Protein AF-L1QEK5-F1 (afdb_monomer_lite)

Secondary structure (DSSP, 8-state):
-B-SSTT-B--SGGG-S---HHHHHHHHHHHHHHHHHHHHHHHHHHHH--

Structure (mmCIF, N/CA/C/O backbone):
data_AF-L1QEK5-F1
#
_entry.id   AF-L1QEK5-F1
#
loop_
_atom_site.group_PDB
_atom_site.id
_atom_site.type_symbol
_atom_site.label_atom_id
_atom_site.label_alt_id
_atom_site.label_comp_id
_atom_site.label_asym_id
_atom_site.label_entity_id
_atom_site.label_seq_id
_atom_site.pdbx_PDB_ins_code
_atom_site.Cartn_x
_atom_site.Cartn_y
_atom_site.Cartn_z
_atom_site.occupancy
_atom_site.B_iso_or_equiv
_atom_site.auth_seq_id
_atom_site.auth_comp_id
_atom_site.auth_asym_id
_atom_site.auth_atom_id
_atom_site.pdbx_PDB_model_num
ATOM 1 N N . MET A 1 1 ? -1.983 6.704 -3.266 1.00 81.25 1 MET A N 1
ATOM 2 C CA . MET A 1 1 ? -2.474 6.024 -4.480 1.00 81.25 1 MET A CA 1
ATOM 3 C C . MET A 1 1 ? -3.649 5.135 -4.119 1.00 81.25 1 MET A C 1
ATOM 5 O O . MET A 1 1 ? -3.412 4.075 -3.555 1.00 81.25 1 MET A O 1
ATOM 9 N N . ARG A 1 2 ? -4.894 5.570 -4.362 1.00 91.38 2 ARG A N 1
ATOM 10 C CA . ARG A 1 2 ? -6.087 4.747 -4.076 1.00 91.38 2 ARG A CA 1
ATOM 11 C C . ARG A 1 2 ? -6.470 3.921 -5.296 1.00 91.38 2 ARG A C 1
ATOM 13 O O . ARG A 1 2 ? -6.325 4.400 -6.418 1.00 91.38 2 ARG A O 1
ATOM 20 N N . THR A 1 3 ? -7.000 2.733 -5.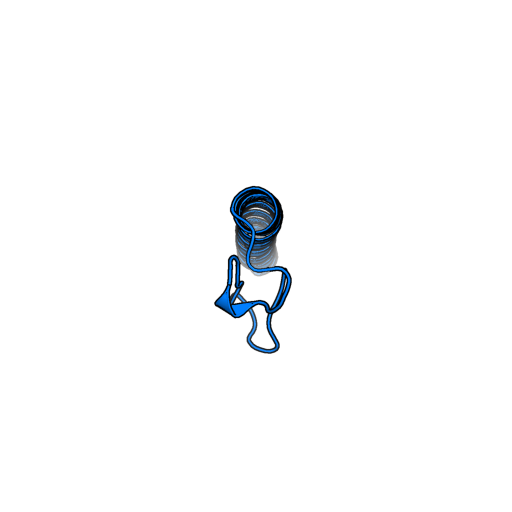060 1.00 94.62 3 THR A N 1
ATOM 21 C CA . THR A 1 3 ? -7.699 1.965 -6.092 1.00 94.62 3 THR A CA 1
ATOM 22 C C . THR A 1 3 ? -9.188 2.340 -6.113 1.00 94.62 3 THR A C 1
ATOM 24 O O . THR A 1 3 ? -9.641 3.225 -5.374 1.00 94.62 3 THR A O 1
ATOM 27 N N . ASN A 1 4 ? -9.957 1.671 -6.971 1.00 95.31 4 ASN A N 1
ATOM 28 C CA . ASN A 1 4 ? -11.417 1.740 -6.963 1.00 95.31 4 ASN A CA 1
ATOM 29 C C . ASN A 1 4 ? -12.044 1.035 -5.746 1.00 95.31 4 ASN A C 1
ATOM 31 O O . ASN A 1 4 ? -13.207 1.284 -5.447 1.00 95.31 4 ASN A O 1
ATOM 35 N N . ILE A 1 5 ? -11.290 0.188 -5.042 1.00 95.94 5 ILE A N 1
ATOM 36 C CA . ILE A 1 5 ? -11.728 -0.479 -3.817 1.00 95.94 5 ILE A CA 1
ATOM 37 C C . ILE A 1 5 ? -11.330 0.393 -2.623 1.00 95.94 5 ILE A C 1
ATOM 39 O O . ILE A 1 5 ? -10.168 0.780 -2.464 1.00 95.94 5 ILE A O 1
ATOM 43 N N . GLU A 1 6 ? -12.297 0.723 -1.770 1.00 94.12 6 GLU A N 1
ATOM 44 C CA . GLU A 1 6 ? -12.031 1.523 -0.575 1.00 94.12 6 GLU A CA 1
ATOM 45 C C . GLU A 1 6 ? -11.094 0.798 0.394 1.00 94.12 6 GLU A C 1
ATOM 47 O O . GLU A 1 6 ? -11.173 -0.412 0.581 1.00 94.12 6 GLU A O 1
ATOM 52 N N . GLY A 1 7 ? -10.154 1.544 0.976 1.00 94.06 7 GLY A N 1
ATOM 53 C CA . GLY A 1 7 ? -9.119 0.980 1.843 1.00 94.06 7 GLY A CA 1
ATOM 54 C C . GLY A 1 7 ? -8.034 0.168 1.123 1.00 94.06 7 GLY A C 1
ATOM 55 O O . GLY A 1 7 ? -7.069 -0.231 1.770 1.00 94.06 7 GLY A O 1
ATOM 56 N N . CYS A 1 8 ? -8.130 -0.037 -0.196 1.00 96.19 8 CYS A N 1
ATOM 57 C CA . CYS A 1 8 ? -7.111 -0.727 -0.981 1.00 96.19 8 CYS A CA 1
ATOM 58 C C . CYS A 1 8 ? -6.212 0.272 -1.731 1.00 96.19 8 CYS A C 1
ATOM 60 O O . CYS A 1 8 ? -6.678 1.111 -2.515 1.00 96.19 8 CYS A O 1
ATOM 62 N N . PHE A 1 9 ? -4.904 0.157 -1.502 1.00 96.88 9 PHE A N 1
ATOM 63 C CA . PHE A 1 9 ? -3.859 1.008 -2.071 1.00 96.88 9 PHE A CA 1
ATOM 64 C C . PHE A 1 9 ? -2.823 0.131 -2.781 1.00 96.88 9 PHE A C 1
ATOM 66 O O . PHE A 1 9 ? -2.525 -0.970 -2.323 1.00 96.88 9 PHE A O 1
ATOM 73 N N . ALA A 1 10 ? -2.272 0.624 -3.889 1.00 96.62 10 ALA A N 1
ATOM 74 C CA . ALA A 1 10 ? -1.295 -0.091 -4.708 1.00 96.62 10 ALA A CA 1
ATOM 75 C C . ALA A 1 10 ? -0.034 0.763 -4.919 1.00 96.62 10 ALA A C 1
ATOM 77 O O . ALA A 1 10 ? -0.116 1.994 -4.928 1.00 96.62 10 ALA A O 1
ATOM 78 N N . ALA A 1 11 ? 1.116 0.105 -5.075 1.00 96.81 11 ALA A N 1
ATOM 79 C CA . ALA A 1 11 ? 2.421 0.715 -5.327 1.00 96.81 11 ALA A CA 1
ATOM 80 C C . ALA A 1 11 ? 3.325 -0.251 -6.112 1.00 96.81 11 ALA A C 1
ATOM 82 O O . ALA A 1 11 ? 3.125 -1.465 -6.051 1.00 96.81 11 ALA A O 1
ATOM 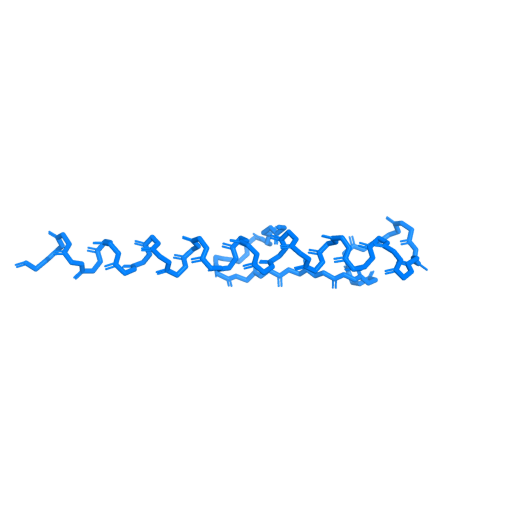83 N N . GLY A 1 12 ? 4.333 0.280 -6.809 1.00 95.62 12 GLY A N 1
ATOM 84 C CA . GLY A 1 12 ? 5.301 -0.517 -7.565 1.00 95.62 12 GLY A CA 1
ATOM 85 C C . GLY A 1 12 ? 4.840 -0.830 -8.985 1.00 95.62 12 GLY A C 1
ATOM 86 O O . GLY A 1 12 ? 3.966 -0.160 -9.528 1.00 95.62 12 GLY A O 1
ATOM 87 N N . ASP A 1 13 ? 5.412 -1.862 -9.603 1.00 95.88 13 ASP A N 1
ATOM 88 C CA . ASP A 1 13 ? 5.198 -2.138 -11.033 1.00 95.88 13 ASP A CA 1
ATOM 89 C C . ASP A 1 13 ? 3.735 -2.437 -11.392 1.00 95.88 13 ASP A C 1
ATOM 91 O O . ASP A 1 13 ? 3.292 -2.130 -12.499 1.00 95.88 13 ASP A O 1
ATOM 95 N N . ILE A 1 14 ? 2.953 -2.952 -10.435 1.00 94.50 14 ILE A N 1
ATOM 96 C CA . ILE A 1 14 ? 1.512 -3.208 -10.593 1.00 94.50 14 ILE A CA 1
ATOM 97 C C . ILE A 1 14 ? 0.705 -1.929 -10.871 1.00 94.50 14 ILE A C 1
ATOM 99 O O . ILE A 1 14 ? -0.398 -1.993 -11.406 1.00 94.50 14 ILE A O 1
ATOM 103 N N . VAL A 1 15 ? 1.251 -0.759 -10.527 1.00 93.62 15 VAL A N 1
ATOM 104 C CA . VAL A 1 15 ? 0.638 0.550 -10.789 1.00 93.62 15 VAL A CA 1
ATOM 105 C C . VAL A 1 15 ? 0.830 0.998 -12.243 1.00 93.62 15 VAL A C 1
ATOM 107 O O . VAL A 1 15 ? 0.122 1.883 -12.721 1.00 93.62 15 VAL A O 1
ATOM 110 N N . GLY A 1 16 ? 1.758 0.376 -12.967 1.00 92.12 16 GLY A N 1
ATOM 111 C CA . GLY A 1 16 ? 2.067 0.689 -14.356 1.00 92.12 16 GLY A CA 1
ATOM 112 C C . GLY A 1 16 ? 3.441 1.327 -14.535 1.00 92.12 16 GLY A C 1
ATOM 113 O O . GLY A 1 16 ? 4.217 1.495 -13.594 1.00 92.12 16 GLY A O 1
ATOM 114 N N . ALA A 1 17 ? 3.750 1.663 -15.783 1.00 91.62 17 ALA A N 1
ATOM 115 C CA . ALA A 1 17 ? 5.039 2.220 -16.175 1.00 91.62 17 ALA A CA 1
ATOM 116 C C . ALA A 1 17 ? 5.311 3.606 -15.540 1.00 91.62 17 ALA A C 1
ATOM 118 O O . ALA A 1 17 ? 4.366 4.334 -15.223 1.00 91.62 17 ALA A O 1
ATOM 119 N N . PRO A 1 18 ? 6.587 4.018 -15.400 1.00 92.00 18 PRO A N 1
ATOM 120 C CA . PRO A 1 18 ? 7.810 3.261 -15.712 1.00 92.00 18 PRO A CA 1
ATOM 121 C C . PRO A 1 18 ? 8.225 2.264 -14.610 1.00 92.00 18 PRO A C 1
ATOM 123 O O . PRO A 1 18 ? 8.061 2.537 -13.429 1.00 92.00 18 PRO A O 1
ATOM 126 N N . TYR A 1 19 ? 8.818 1.124 -14.977 1.00 93.31 19 TYR A N 1
ATOM 127 C CA . TYR A 1 19 ? 9.221 0.057 -14.037 1.00 93.31 19 TYR A CA 1
ATOM 128 C C . TYR A 1 19 ? 10.564 0.357 -13.358 1.00 93.31 19 TYR A C 1
ATOM 130 O O . TYR A 1 19 ? 11.579 -0.301 -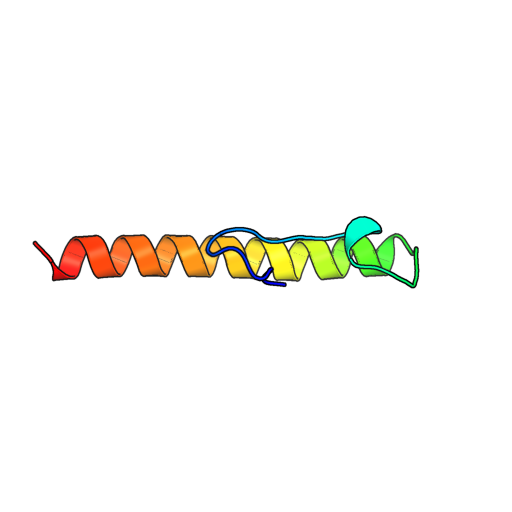13.583 1.00 93.31 19 TYR A O 1
ATOM 138 N N . GLN A 1 20 ? 10.598 1.450 -12.597 1.00 96.38 20 GLN A N 1
ATOM 139 C CA . GLN A 1 20 ? 11.803 1.960 -11.950 1.00 96.38 20 GLN A CA 1
ATOM 140 C C . GLN A 1 20 ? 11.699 1.848 -10.432 1.00 96.38 20 GLN A C 1
ATOM 142 O O . GLN A 1 20 ? 10.699 2.244 -9.833 1.00 96.38 20 GLN A O 1
ATOM 147 N N . TYR A 1 21 ? 12.791 1.418 -9.795 1.00 95.50 21 TYR A N 1
ATOM 148 C CA . TYR A 1 21 ? 12.851 1.252 -8.340 1.00 95.50 21 TYR A CA 1
ATOM 149 C C . TYR A 1 21 ? 12.548 2.553 -7.575 1.00 95.50 21 TYR A C 1
ATOM 151 O O . TYR A 1 21 ? 11.854 2.525 -6.561 1.00 95.50 21 TYR A O 1
ATOM 159 N N . ILE A 1 22 ? 13.004 3.710 -8.078 1.00 96.50 22 ILE A N 1
ATOM 160 C CA . ILE A 1 22 ? 12.743 5.016 -7.445 1.00 96.50 22 ILE A CA 1
ATOM 161 C C . ILE A 1 22 ? 11.258 5.374 -7.515 1.00 96.50 22 ILE A C 1
ATOM 163 O O . ILE A 1 22 ? 10.693 5.838 -6.524 1.00 96.50 22 ILE A O 1
ATOM 167 N N . LYS A 1 23 ? 10.608 5.132 -8.661 1.00 94.25 23 LYS A N 1
ATOM 168 C CA . LYS A 1 23 ? 9.163 5.341 -8.806 1.00 94.25 23 LYS A CA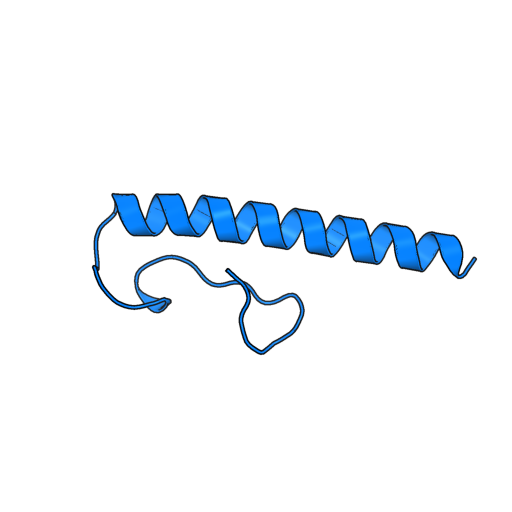 1
ATOM 169 C C . LYS A 1 23 ? 8.408 4.449 -7.825 1.00 94.25 23 LYS A C 1
ATOM 171 O O . LYS A 1 23 ? 7.597 4.964 -7.064 1.00 94.25 23 LYS A O 1
ATOM 176 N N . ALA A 1 24 ? 8.725 3.153 -7.792 1.00 95.62 24 ALA A N 1
ATOM 177 C CA . ALA A 1 24 ? 8.097 2.201 -6.880 1.00 95.62 24 ALA A CA 1
ATOM 178 C C . ALA A 1 24 ? 8.223 2.639 -5.409 1.00 95.62 24 ALA A C 1
ATOM 180 O O . ALA A 1 24 ? 7.244 2.594 -4.665 1.00 95.62 24 ALA A O 1
ATOM 181 N N . ALA A 1 25 ? 9.398 3.136 -5.002 1.00 96.44 25 ALA A N 1
ATOM 182 C CA . ALA A 1 25 ? 9.616 3.681 -3.663 1.00 96.44 25 ALA A CA 1
ATOM 183 C C . ALA A 1 25 ? 8.765 4.938 -3.389 1.00 96.44 25 ALA A C 1
ATOM 185 O O . ALA A 1 25 ? 8.133 5.045 -2.337 1.00 96.44 25 ALA A O 1
ATOM 186 N N . GLY A 1 26 ? 8.698 5.871 -4.345 1.00 95.88 26 GLY A N 1
ATOM 187 C CA . GLY A 1 26 ? 7.850 7.062 -4.245 1.00 95.88 26 GLY A CA 1
ATOM 188 C C . GLY A 1 26 ? 6.363 6.718 -4.135 1.00 95.88 26 GLY A C 1
ATOM 189 O O . GLY A 1 26 ? 5.658 7.241 -3.273 1.00 95.88 26 GLY A O 1
ATOM 190 N N . GLU A 1 27 ? 5.888 5.781 -4.950 1.00 97.12 27 GLU A N 1
ATOM 191 C CA . GLU A 1 27 ? 4.514 5.280 -4.896 1.00 97.12 27 GLU A CA 1
ATOM 192 C C . GLU A 1 27 ? 4.214 4.575 -3.575 1.00 97.12 27 GLU A C 1
ATOM 194 O O . GLU A 1 27 ? 3.136 4.780 -3.016 1.00 97.12 27 GLU A O 1
ATOM 199 N N . GLY A 1 28 ? 5.178 3.822 -3.037 1.00 97.19 28 GLY A N 1
ATOM 200 C CA . GLY A 1 28 ? 5.098 3.208 -1.713 1.00 97.19 28 GLY A CA 1
ATOM 201 C C . GLY A 1 28 ? 4.850 4.239 -0.614 1.00 97.19 28 GLY A C 1
ATOM 202 O O . GLY A 1 28 ? 3.924 4.073 0.181 1.00 97.19 28 GLY A O 1
ATOM 203 N N . ASN A 1 29 ? 5.588 5.355 -0.625 1.00 97.44 29 ASN A N 1
ATOM 204 C CA . ASN A 1 29 ? 5.374 6.452 0.323 1.00 97.44 29 ASN A CA 1
ATOM 205 C C . ASN A 1 29 ? 3.957 7.029 0.217 1.00 97.44 29 ASN A C 1
ATOM 207 O O . ASN A 1 29 ? 3.274 7.209 1.227 1.00 97.44 29 ASN A O 1
ATOM 211 N N . ILE A 1 30 ? 3.483 7.287 -1.005 1.00 96.50 30 ILE A N 1
ATOM 212 C CA . ILE A 1 30 ? 2.142 7.840 -1.224 1.00 96.50 30 ILE A CA 1
ATOM 213 C C . ILE A 1 30 ? 1.071 6.831 -0.783 1.00 96.50 30 ILE A C 1
ATOM 215 O O . ILE A 1 30 ? 0.083 7.223 -0.160 1.00 96.50 30 ILE A O 1
ATOM 219 N N . ALA A 1 31 ? 1.220 5.545 -1.107 1.00 97.38 31 ALA A N 1
ATOM 220 C CA . ALA A 1 31 ? 0.290 4.489 -0.712 1.00 97.38 31 ALA A CA 1
ATOM 221 C C . ALA A 1 31 ? 0.218 4.341 0.816 1.00 97.38 31 ALA A C 1
ATOM 223 O O . ALA A 1 31 ? -0.883 4.365 1.366 1.00 97.38 31 ALA A O 1
ATOM 224 N N . ALA A 1 32 ? 1.364 4.300 1.500 1.00 97.56 32 ALA A N 1
ATOM 225 C CA . ALA A 1 32 ? 1.436 4.199 2.956 1.00 97.56 32 ALA A CA 1
ATOM 226 C C . ALA A 1 32 ? 0.784 5.402 3.655 1.00 97.56 32 ALA A C 1
ATOM 228 O O . ALA A 1 32 ? -0.081 5.223 4.513 1.00 97.56 32 ALA A O 1
ATOM 229 N N . LEU A 1 33 ? 1.117 6.631 3.243 1.00 97.56 33 LEU A N 1
ATOM 230 C CA . LEU A 1 33 ? 0.494 7.848 3.783 1.00 97.56 33 LEU A CA 1
ATOM 231 C C . LEU A 1 33 ? -1.019 7.874 3.540 1.00 97.56 33 LEU A C 1
ATOM 233 O O . LEU A 1 33 ? -1.787 8.274 4.418 1.00 97.56 33 LEU A O 1
ATOM 237 N N . SER A 1 34 ? -1.463 7.409 2.368 1.00 96.81 34 SER A N 1
ATOM 238 C CA . SER A 1 34 ? -2.891 7.314 2.048 1.00 96.81 34 SER A CA 1
ATOM 239 C C . SER A 1 34 ? -3.604 6.309 2.962 1.00 96.81 34 SER A C 1
ATOM 241 O O . SER A 1 34 ? -4.687 6.609 3.464 1.00 96.81 34 SER A O 1
ATOM 243 N N . ALA A 1 35 ? -2.985 5.152 3.220 1.00 96.62 35 ALA A N 1
ATOM 244 C CA . ALA A 1 35 ? -3.527 4.110 4.087 1.00 96.62 35 ALA A CA 1
ATOM 245 C C . ALA A 1 35 ? -3.627 4.568 5.547 1.00 96.62 35 ALA A C 1
ATOM 247 O O . ALA A 1 35 ? -4.679 4.426 6.166 1.00 96.62 35 ALA A O 1
ATOM 248 N N . VAL A 1 36 ? -2.575 5.197 6.080 1.00 97.06 36 VAL A N 1
ATOM 249 C CA . VAL A 1 36 ? -2.590 5.766 7.438 1.00 97.06 36 VAL A CA 1
ATOM 250 C C . VAL A 1 36 ? -3.680 6.828 7.571 1.00 97.06 36 VAL A C 1
ATOM 252 O O . VAL A 1 36 ? -4.457 6.800 8.522 1.00 97.06 36 VAL A O 1
ATOM 255 N N . THR A 1 37 ? -3.796 7.725 6.589 1.00 96.19 37 THR A N 1
ATOM 256 C CA . THR A 1 37 ? -4.848 8.754 6.573 1.00 96.19 37 THR A CA 1
ATOM 257 C C . THR A 1 37 ? -6.250 8.138 6.544 1.00 96.19 37 THR A C 1
ATOM 259 O O . THR A 1 37 ? -7.165 8.644 7.191 1.00 96.19 37 THR A O 1
ATOM 262 N N . TYR A 1 38 ? -6.441 7.048 5.800 1.00 96.12 38 TYR A N 1
ATOM 263 C CA . TYR A 1 38 ? -7.713 6.330 5.745 1.00 96.12 38 TYR A CA 1
ATOM 264 C C . TYR A 1 38 ? -8.068 5.685 7.091 1.00 96.12 38 TYR A C 1
ATOM 266 O O . TYR A 1 38 ? -9.185 5.854 7.575 1.00 96.12 38 TYR A O 1
ATOM 274 N N . LEU A 1 39 ? -7.103 5.027 7.738 1.00 96.06 39 LEU A N 1
ATOM 275 C CA . LEU A 1 39 ? -7.284 4.443 9.069 1.00 96.06 39 LEU A CA 1
ATOM 276 C C . LEU A 1 39 ? -7.612 5.503 10.129 1.00 96.06 39 LEU A C 1
ATOM 278 O O . LEU A 1 39 ? -8.490 5.286 10.963 1.00 96.06 39 LEU A O 1
ATOM 282 N N . ASP A 1 40 ? -6.946 6.660 10.084 1.00 96.62 40 ASP A N 1
ATOM 283 C CA . ASP A 1 40 ? -7.232 7.774 10.994 1.00 96.62 40 ASP A CA 1
ATOM 284 C C . ASP A 1 40 ? -8.659 8.314 10.805 1.00 96.62 40 ASP A C 1
ATOM 286 O O . ASP A 1 40 ? -9.369 8.552 11.782 1.00 96.62 40 ASP A O 1
ATOM 290 N N . LYS A 1 41 ? -9.124 8.428 9.553 1.00 95.12 41 LYS A N 1
ATOM 291 C CA . LYS A 1 41 ? -10.512 8.807 9.244 1.00 95.12 41 LYS A CA 1
ATOM 292 C C . LYS A 1 41 ? -11.523 7.800 9.786 1.00 95.12 41 LYS A C 1
ATOM 294 O O . LYS A 1 41 ? -12.468 8.212 10.447 1.00 95.12 41 LYS A O 1
ATOM 299 N N . ILE A 1 42 ? -11.305 6.497 9.581 1.00 95.38 42 ILE A N 1
ATOM 300 C CA . ILE A 1 42 ? -12.182 5.457 10.147 1.00 95.38 42 ILE A CA 1
ATOM 301 C C . ILE A 1 42 ? -12.251 5.594 11.669 1.00 95.38 42 ILE A C 1
ATOM 303 O O . ILE A 1 42 ? -13.334 5.598 12.247 1.00 95.38 42 ILE A O 1
ATOM 307 N N . LYS A 1 43 ? -11.098 5.761 12.325 1.00 94.81 43 LYS A N 1
ATOM 308 C CA . LYS A 1 43 ? -11.021 5.887 13.784 1.00 94.81 43 LYS A CA 1
ATOM 309 C C . LYS A 1 43 ? -11.764 7.117 14.316 1.00 94.81 43 LYS A C 1
ATOM 311 O O . LYS A 1 43 ? -12.297 7.048 15.422 1.00 94.81 43 LYS A O 1
ATOM 316 N N . LYS A 1 44 ? -11.769 8.230 13.577 1.00 93.94 44 LYS A N 1
ATOM 317 C CA . LYS A 1 44 ? -12.527 9.445 13.922 1.00 93.94 44 LYS A CA 1
ATOM 318 C C . LYS A 1 44 ? -14.029 9.225 13.770 1.00 93.94 44 LYS A C 1
ATOM 320 O O . LYS A 1 44 ? -14.751 9.441 14.735 1.00 93.94 44 LYS A O 1
ATOM 325 N N . ASN A 1 45 ? -14.468 8.674 12.641 1.00 88.50 45 ASN A N 1
ATOM 326 C CA . ASN A 1 45 ? -15.884 8.392 12.398 1.00 88.50 45 ASN A CA 1
ATOM 327 C C . ASN A 1 45 ? -16.460 7.423 13.449 1.00 88.50 45 ASN A C 1
ATOM 329 O O . ASN A 1 45 ? -17.513 7.679 14.017 1.00 88.50 45 ASN A O 1
ATOM 333 N N . SER A 1 46 ? -15.722 6.368 13.820 1.00 84.25 46 SER A N 1
ATOM 334 C CA . SER A 1 46 ? -16.148 5.434 14.879 1.00 84.25 46 SER A CA 1
ATOM 335 C C . SER A 1 46 ? -16.198 6.037 16.292 1.00 84.25 46 SER A C 1
ATOM 337 O O . SER A 1 46 ? -16.695 5.386 17.212 1.00 84.25 46 SER A O 1
ATOM 339 N N . LYS A 1 47 ? -15.620 7.226 16.503 1.00 74.19 47 LYS A N 1
ATOM 340 C CA . LYS A 1 47 ? -15.693 7.970 17.769 1.00 74.19 47 LYS A CA 1
ATOM 341 C C . LYS A 1 47 ? -16.800 9.020 17.777 1.00 74.19 47 LYS A C 1
ATOM 343 O O . LYS A 1 47 ? -17.248 9.354 18.859 1.00 74.19 47 LYS A O 1
ATOM 348 N N . GLU A 1 48 ? -17.196 9.543 16.619 1.00 69.06 48 GLU A N 1
ATOM 349 C CA . GLU A 1 48 ? -18.304 10.502 16.486 1.00 69.06 48 GLU A CA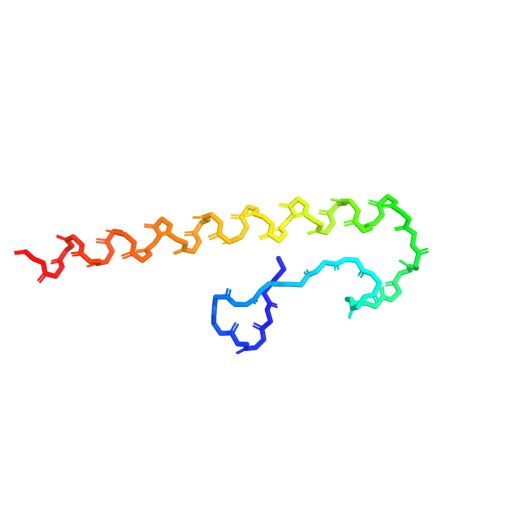 1
ATOM 350 C C . GLU A 1 48 ? -19.676 9.808 16.494 1.00 69.06 48 GLU A C 1
ATOM 352 O O . GLU A 1 48 ? -20.667 10.414 16.883 1.00 69.06 48 GLU A O 1
ATOM 357 N N . GLU A 1 49 ? -19.733 8.526 16.119 1.00 59.88 49 GLU A N 1
ATOM 358 C CA . GLU A 1 49 ? -20.946 7.694 16.197 1.00 59.88 49 GLU A CA 1
ATOM 359 C C . GLU A 1 49 ? -21.205 7.081 17.594 1.00 59.88 49 GLU A C 1
ATOM 361 O O . GLU A 1 49 ? -22.177 6.343 17.766 1.00 59.88 49 GLU A O 1
ATOM 366 N N . LYS A 1 50 ? -20.350 7.355 18.591 1.00 51.84 50 LYS A N 1
ATOM 367 C CA . LYS A 1 50 ? -20.498 6.908 19.990 1.00 51.84 50 LYS A CA 1
ATOM 368 C C . LYS A 1 50 ? -20.752 8.080 20.923 1.00 51.84 50 LYS A C 1
ATOM 370 O O . LYS A 1 50 ? -21.570 7.892 21.849 1.00 51.84 50 LYS A O 1
#

InterPro domains:
  IPR036188 FA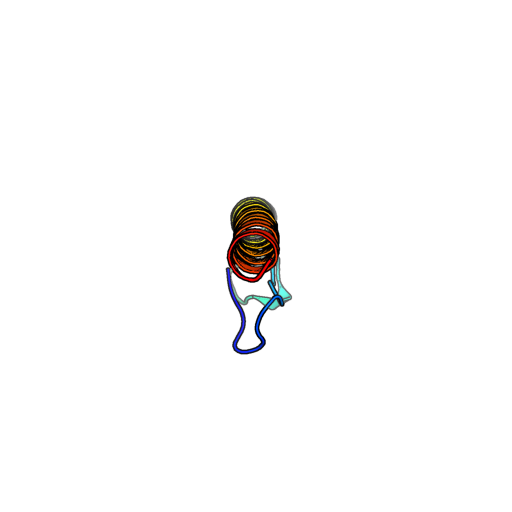D/NAD(P)-binding domain superfamily [G3DSA:3.50.50.60] (1-50)
  IPR036188 FAD/NAD(P)-binding domain superfamily [SSF51905] (1-41)

pLDDT: mean 92.31, std 9.29, range [51.84, 97.56]

Sequence (50 aa):
MRTNIEGCFAAGDIVGAPYQYIKAAGEGNIAALSAVTYLDKIKKNSKEEK

Radius of gyration: 13.57 Å; chains: 1; bounding box: 34×14×36 Å

Foldseek 3Di:
DDDPDPLDADAACVVDDDRDPVRRVVSVVVRVVVNVVSVVVVVVVVVVVD

Organism: NCBI:txid545697